Protein AF-A0A8T5E7L7-F1 (afdb_monomer)

Foldseek 3Di:
DLQVVVVVVVVVVVVQADDPPGDDDDDDDDPCVLVSCVVNVVVDDPVVVVVPPRD

Secondary structure (DSSP, 8-state):
-HHHHHHHHHHHHTTT--STT---------TTHHHHHHHTGGGS-HHHHTTS---

Mean predicted aligned error: 4.64 Å
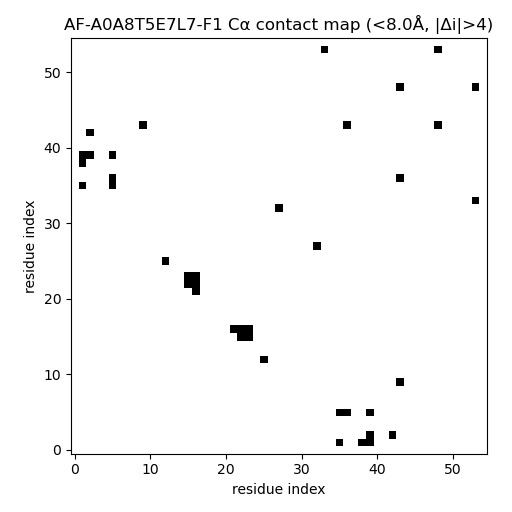
Structure (mmCIF, N/CA/C/O backbone):
data_AF-A0A8T5E7L7-F1
#
_entry.id   AF-A0A8T5E7L7-F1
#
loop_
_atom_site.group_PDB
_atom_site.id
_atom_site.type_symbol
_atom_site.label_atom_id
_atom_site.label_alt_id
_atom_site.label_comp_id
_atom_site.label_asym_id
_atom_site.label_entity_id
_atom_site.label_seq_id
_atom_site.pdbx_PDB_ins_code
_atom_site.Cartn_x
_atom_site.Cartn_y
_atom_site.Cartn_z
_atom_site.occupancy
_atom_site.B_iso_or_equiv
_atom_site.auth_seq_id
_atom_site.auth_comp_id
_atom_site.auth_asym_id
_atom_site.auth_atom_id
_atom_site.pdbx_PDB_model_num
ATOM 1 N N . TYR A 1 1 ? -7.300 10.706 10.099 1.00 73.44 1 TYR A N 1
ATOM 2 C CA . TYR A 1 1 ? -6.574 9.540 10.639 1.00 73.44 1 TYR A CA 1
ATOM 3 C C . TYR A 1 1 ? -6.381 8.444 9.592 1.00 73.44 1 TYR A C 1
ATOM 5 O O . TYR A 1 1 ? -5.242 8.239 9.207 1.00 73.44 1 TYR A O 1
ATOM 13 N N . SER A 1 2 ? -7.432 7.818 9.039 1.00 85.00 2 SER A N 1
ATOM 14 C CA . SER A 1 2 ? -7.291 6.743 8.027 1.00 85.00 2 SER A CA 1
ATOM 15 C C . SER A 1 2 ? -6.473 7.138 6.785 1.00 85.00 2 SER A C 1
ATOM 17 O O . SER A 1 2 ? -5.565 6.419 6.377 1.00 85.00 2 SER A O 1
ATOM 19 N N . SER A 1 3 ? -6.731 8.315 6.208 1.00 87.00 3 SER A N 1
ATOM 20 C CA . SER A 1 3 ? -5.983 8.799 5.039 1.00 87.00 3 SER A CA 1
ATOM 21 C C . SER A 1 3 ? -4.497 9.019 5.318 1.00 87.00 3 S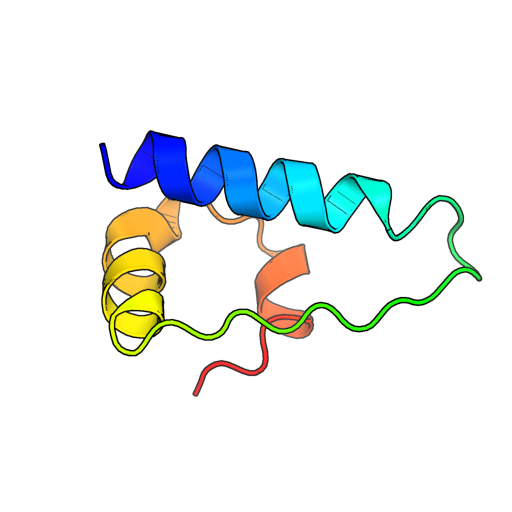ER A C 1
ATOM 23 O O . SER A 1 3 ? -3.664 8.673 4.490 1.00 87.00 3 SER A O 1
ATOM 25 N N . GLU A 1 4 ? -4.161 9.551 6.492 1.00 91.38 4 GLU A N 1
ATOM 26 C CA . GLU A 1 4 ? -2.782 9.792 6.915 1.00 91.38 4 GLU A CA 1
ATOM 27 C C . GLU A 1 4 ? -2.027 8.477 7.149 1.00 91.38 4 GLU A C 1
ATOM 29 O O . GLU A 1 4 ? -0.896 8.328 6.688 1.00 91.38 4 GLU A O 1
ATOM 34 N N . THR A 1 5 ? -2.663 7.498 7.804 1.00 90.94 5 THR A N 1
ATOM 35 C CA . THR A 1 5 ? -2.096 6.154 7.984 1.00 90.94 5 THR A CA 1
ATOM 36 C C . THR A 1 5 ? -1.815 5.500 6.637 1.00 90.94 5 THR A C 1
ATOM 38 O O . THR A 1 5 ? -0.701 5.034 6.409 1.00 90.94 5 THR A O 1
ATOM 41 N N . MET A 1 6 ? -2.781 5.530 5.714 1.00 91.06 6 MET A N 1
ATOM 42 C CA . MET A 1 6 ? -2.585 4.996 4.366 1.00 91.06 6 MET A CA 1
ATOM 43 C C . MET A 1 6 ? -1.439 5.713 3.638 1.00 91.06 6 MET A C 1
ATOM 45 O O . MET A 1 6 ? -0.590 5.065 3.032 1.00 91.06 6 MET A O 1
ATOM 49 N N . MET A 1 7 ? -1.346 7.039 3.754 1.00 91.69 7 MET A N 1
ATOM 50 C CA . MET A 1 7 ? -0.265 7.815 3.141 1.00 91.69 7 MET A CA 1
ATOM 51 C C . MET A 1 7 ? 1.113 7.395 3.665 1.00 91.69 7 MET A C 1
ATOM 53 O O . MET A 1 7 ? 2.039 7.221 2.877 1.00 91.69 7 MET A O 1
ATOM 57 N N . LYS A 1 8 ? 1.243 7.163 4.977 1.00 91.31 8 LYS A N 1
ATOM 58 C CA . LYS A 1 8 ? 2.486 6.669 5.591 1.00 91.31 8 LYS A CA 1
ATOM 59 C C . LYS A 1 8 ? 2.843 5.259 5.118 1.00 91.31 8 LYS A C 1
ATOM 61 O O . LYS A 1 8 ? 4.017 4.998 4.867 1.00 91.31 8 LYS A O 1
ATOM 66 N N . ILE A 1 9 ? 1.857 4.374 4.945 1.00 89.25 9 ILE A N 1
ATOM 67 C CA . ILE A 1 9 ? 2.077 3.022 4.402 1.00 89.25 9 ILE A CA 1
ATOM 68 C C . ILE A 1 9 ? 2.594 3.103 2.961 1.00 89.25 9 ILE A C 1
ATOM 70 O O . ILE A 1 9 ? 3.621 2.503 2.653 1.00 89.25 9 ILE A O 1
ATOM 74 N N . LEU A 1 10 ? 1.936 3.884 2.098 1.00 88.38 10 LEU A N 1
ATOM 75 C CA . LEU A 1 10 ? 2.343 4.057 0.698 1.00 88.38 10 LEU A CA 1
ATOM 76 C C . LEU A 1 10 ? 3.742 4.679 0.587 1.00 88.38 10 LEU A C 1
ATOM 78 O O . LEU A 1 10 ? 4.576 4.211 -0.185 1.00 88.38 10 LEU A O 1
ATOM 82 N N . GLN A 1 11 ? 4.032 5.695 1.402 1.00 89.06 11 GLN A N 1
ATOM 83 C CA . GLN A 1 11 ? 5.363 6.302 1.468 1.00 89.06 11 GLN A CA 1
ATOM 84 C C . GLN A 1 11 ? 6.426 5.318 1.967 1.00 89.06 11 GLN A C 1
ATOM 86 O O . GLN A 1 11 ? 7.558 5.356 1.491 1.00 89.06 11 GLN A O 1
ATOM 91 N N . GLY A 1 12 ? 6.085 4.444 2.918 1.00 88.62 12 GLY A N 1
ATOM 92 C CA . GLY A 1 12 ? 6.965 3.374 3.384 1.00 88.62 12 GLY A CA 1
ATOM 93 C C . GLY A 1 12 ? 7.256 2.356 2.283 1.00 88.62 12 GLY A C 1
ATOM 94 O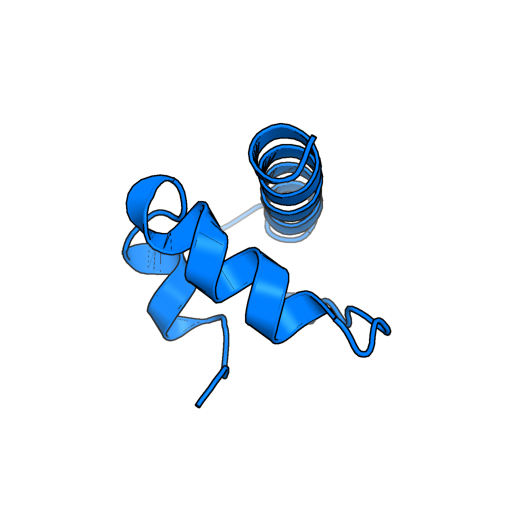 O . GLY A 1 12 ? 8.417 2.032 2.047 1.00 88.62 12 GLY A O 1
ATOM 95 N N . PHE A 1 13 ? 6.219 1.925 1.563 1.00 86.12 13 PHE A N 1
ATOM 96 C CA . PHE A 1 13 ? 6.335 0.997 0.438 1.00 86.12 13 PHE A CA 1
ATOM 97 C C . PHE A 1 13 ? 7.259 1.539 -0.662 1.00 86.12 13 PHE A C 1
ATOM 99 O O . PHE A 1 13 ? 8.185 0.853 -1.091 1.00 86.12 13 PHE A O 1
ATOM 106 N N . GLY A 1 14 ? 7.088 2.809 -1.047 1.00 84.38 14 GLY A N 1
ATOM 107 C CA . GLY A 1 14 ? 7.916 3.460 -2.068 1.00 84.38 14 GLY A CA 1
ATOM 108 C C . GLY A 1 14 ? 9.398 3.619 -1.701 1.00 84.38 14 GLY A C 1
ATOM 109 O O . GLY A 1 14 ? 10.206 3.916 -2.569 1.00 84.38 14 GLY A O 1
ATOM 110 N N . ARG A 1 15 ? 9.794 3.413 -0.437 1.00 85.25 15 ARG A N 1
ATOM 111 C CA . ARG A 1 15 ? 11.217 3.430 -0.036 1.00 85.25 15 ARG A CA 1
ATOM 112 C C . ARG A 1 15 ? 11.929 2.102 -0.281 1.00 85.25 15 ARG A C 1
ATOM 114 O O . ARG A 1 15 ? 13.165 2.076 -0.259 1.00 85.25 15 ARG A O 1
ATOM 121 N N . SER A 1 16 ? 11.166 1.025 -0.460 1.00 84.38 16 SER A N 1
ATOM 122 C CA . SER A 1 16 ? 11.681 -0.329 -0.659 1.00 84.38 16 SER A CA 1
ATOM 123 C C . SER A 1 16 ? 11.959 -0.666 -2.122 1.00 84.38 16 SER A C 1
ATOM 125 O O . SER A 1 16 ? 12.702 -1.607 -2.356 1.00 84.38 16 SER A O 1
ATOM 127 N N . ILE A 1 17 ? 11.407 0.089 -3.077 1.00 81.94 17 ILE A N 1
ATOM 128 C CA . ILE A 1 17 ? 11.674 -0.052 -4.515 1.00 81.94 17 ILE A CA 1
ATOM 129 C C . ILE A 1 17 ? 12.385 1.219 -4.981 1.00 81.94 17 ILE A C 1
ATOM 131 O O . ILE A 1 17 ? 11.829 2.310 -4.853 1.00 81.94 17 ILE A O 1
ATOM 135 N N . ARG A 1 18 ? 13.623 1.102 -5.476 1.00 81.44 18 ARG A N 1
ATOM 136 C CA . ARG A 1 18 ? 14.448 2.265 -5.875 1.00 81.44 18 ARG A CA 1
ATOM 137 C C . ARG A 1 18 ? 14.799 2.318 -7.361 1.00 81.44 18 ARG A C 1
ATOM 139 O O . ARG A 1 18 ? 15.373 3.311 -7.800 1.00 81.44 18 ARG A O 1
ATOM 146 N N . SER A 1 19 ? 14.466 1.275 -8.114 1.00 79.12 19 SER A N 1
ATO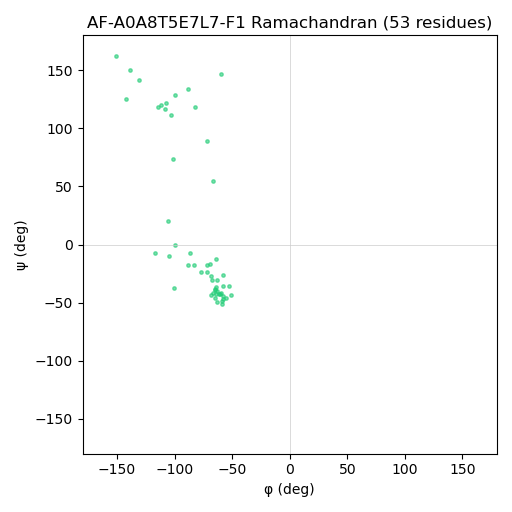M 147 C CA . SER A 1 19 ? 14.690 1.148 -9.557 1.00 79.12 19 SER A CA 1
ATOM 148 C C . SER A 1 19 ? 13.613 0.246 -10.166 1.00 79.12 19 SER A C 1
ATOM 150 O O . SER A 1 19 ? 12.967 -0.500 -9.436 1.00 79.12 19 SER A O 1
ATOM 152 N N . GLU A 1 20 ? 13.426 0.291 -11.485 1.00 78.50 20 GLU A N 1
ATOM 153 C CA . GLU A 1 20 ? 12.446 -0.547 -12.197 1.00 78.50 20 GLU A CA 1
ATOM 154 C C . GLU A 1 20 ? 12.753 -2.052 -12.084 1.00 78.50 20 GLU A C 1
ATOM 156 O O . GLU A 1 20 ? 11.832 -2.863 -12.027 1.00 78.50 20 GLU A O 1
ATOM 161 N N . ASP A 1 21 ? 14.034 -2.415 -11.973 1.00 84.06 21 ASP A N 1
ATOM 162 C CA . ASP A 1 21 ? 14.488 -3.803 -11.789 1.00 84.06 21 ASP A CA 1
ATOM 163 C C . ASP A 1 21 ? 14.514 -4.251 -10.314 1.00 84.06 21 ASP A C 1
ATOM 165 O O . ASP A 1 21 ? 14.788 -5.414 -10.007 1.00 84.06 21 ASP A O 1
ATOM 169 N N . ASP A 1 22 ? 14.277 -3.323 -9.384 1.0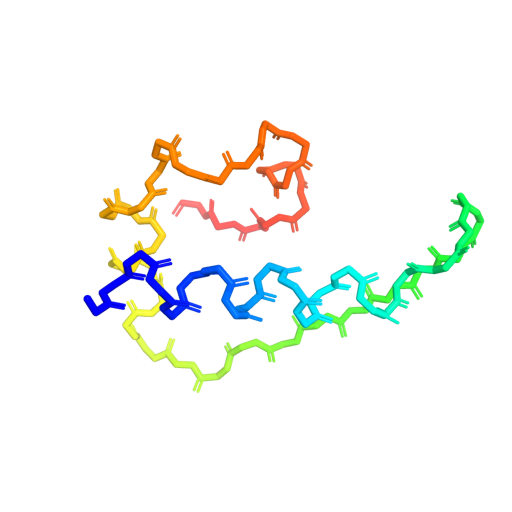0 81.44 22 ASP A N 1
ATOM 170 C CA . ASP A 1 22 ? 14.325 -3.579 -7.947 1.00 81.44 22 ASP A CA 1
ATOM 171 C C . ASP A 1 22 ? 12.957 -4.061 -7.453 1.00 81.44 22 ASP A C 1
ATOM 173 O O . ASP A 1 22 ? 11.917 -3.483 -7.775 1.00 81.44 22 ASP A O 1
ATOM 177 N N . TRP A 1 23 ? 12.936 -5.125 -6.653 1.00 82.88 23 TRP A N 1
ATOM 178 C CA . TRP A 1 23 ? 11.694 -5.700 -6.144 1.00 82.88 23 TRP A CA 1
ATOM 179 C C . TRP A 1 23 ? 11.765 -5.917 -4.638 1.00 82.88 23 TRP A C 1
ATOM 181 O O . TRP A 1 23 ? 12.766 -6.362 -4.081 1.00 82.88 23 TRP A O 1
ATOM 191 N N . ALA A 1 24 ? 10.645 -5.655 -3.968 1.00 83.88 24 ALA A N 1
ATOM 192 C CA . ALA A 1 24 ? 10.512 -5.844 -2.534 1.00 83.88 24 ALA A CA 1
ATOM 193 C C . ALA A 1 24 ? 9.156 -6.458 -2.183 1.00 83.88 24 ALA A C 1
ATOM 195 O O . ALA A 1 24 ? 8.150 -6.242 -2.861 1.00 83.88 24 ALA A O 1
ATOM 196 N N . ARG A 1 25 ? 9.119 -7.221 -1.086 1.00 84.69 25 ARG A N 1
ATOM 197 C CA . ARG A 1 25 ? 7.874 -7.686 -0.465 1.00 84.69 25 ARG A CA 1
ATOM 198 C C . ARG A 1 25 ? 7.698 -7.002 0.881 1.00 84.69 25 ARG A C 1
ATOM 200 O O . ARG A 1 25 ? 8.514 -7.189 1.779 1.00 84.69 25 ARG A O 1
ATOM 207 N N . THR A 1 26 ? 6.609 -6.260 1.028 1.00 85.19 26 THR A N 1
ATOM 208 C CA . THR A 1 26 ? 6.239 -5.594 2.279 1.00 85.19 26 THR A CA 1
ATOM 209 C C . THR A 1 26 ? 5.055 -6.319 2.900 1.00 85.19 26 THR A C 1
ATOM 211 O O . THR A 1 26 ? 4.002 -6.431 2.278 1.00 85.19 26 THR A O 1
ATOM 214 N N . TYR A 1 27 ? 5.221 -6.805 4.129 1.00 85.44 27 TYR A N 1
ATOM 215 C CA . TYR A 1 27 ? 4.143 -7.429 4.892 1.00 85.44 27 TYR A CA 1
ATOM 216 C C . TYR A 1 27 ? 3.573 -6.428 5.895 1.00 85.44 27 TYR A C 1
ATOM 218 O O . TYR A 1 27 ? 4.318 -5.830 6.670 1.00 85.44 27 TYR A O 1
ATOM 226 N N . VAL A 1 28 ? 2.251 -6.268 5.890 1.00 84.81 28 VAL A N 1
ATOM 227 C CA . VAL A 1 28 ? 1.512 -5.493 6.893 1.00 84.81 28 VAL A CA 1
ATOM 228 C C . VAL A 1 28 ? 0.744 -6.484 7.760 1.00 84.81 28 VAL A C 1
ATOM 230 O O . VAL A 1 28 ? -0.108 -7.212 7.258 1.00 84.81 28 VAL A O 1
ATOM 233 N N . ILE A 1 29 ? 1.072 -6.542 9.050 1.00 88.31 29 ILE A N 1
ATOM 234 C CA . ILE A 1 29 ? 0.479 -7.487 10.007 1.00 88.31 29 ILE A CA 1
ATOM 235 C C . ILE A 1 29 ? -0.568 -6.732 10.832 1.00 88.31 29 ILE A C 1
ATOM 237 O O . ILE A 1 29 ? -0.331 -6.367 11.979 1.00 88.31 29 ILE A O 1
ATOM 241 N N . ASP A 1 30 ? -1.709 -6.442 10.209 1.00 85.88 30 ASP A N 1
ATOM 242 C CA . ASP A 1 30 ? -2.830 -5.738 10.838 1.00 85.88 30 ASP A CA 1
ATOM 243 C C . ASP A 1 30 ? -4.153 -6.336 10.341 1.00 85.88 30 ASP A C 1
ATOM 245 O O . ASP A 1 30 ? -4.398 -6.412 9.136 1.00 85.88 30 ASP A O 1
ATOM 249 N N . SER A 1 31 ? -5.015 -6.774 11.262 1.00 87.81 31 SER A N 1
ATOM 250 C CA . SER A 1 31 ? -6.306 -7.395 10.933 1.00 87.81 31 SER A CA 1
ATOM 251 C C . SER A 1 31 ? -7.316 -6.414 10.329 1.00 87.81 31 SER A C 1
ATOM 253 O O . SER A 1 31 ? -8.290 -6.833 9.706 1.00 87.81 31 SER A O 1
ATOM 255 N N . THR A 1 32 ? -7.091 -5.109 10.479 1.00 89.25 32 THR A N 1
ATOM 256 C CA . THR A 1 32 ? -7.986 -4.041 10.019 1.00 89.25 32 THR A CA 1
ATOM 257 C C . THR A 1 32 ? -7.555 -3.413 8.692 1.00 89.25 32 THR A C 1
ATOM 259 O O . THR A 1 32 ? -8.264 -2.551 8.164 1.00 89.25 32 THR A O 1
ATOM 262 N N . ILE A 1 33 ? -6.442 -3.867 8.100 1.00 87.31 33 ILE A N 1
ATOM 263 C CA . ILE A 1 33 ? -5.861 -3.265 6.890 1.00 87.31 33 ILE A CA 1
ATOM 264 C C . ILE A 1 33 ? -6.834 -3.233 5.705 1.00 87.31 33 ILE A C 1
ATOM 266 O O . ILE A 1 33 ? -6.885 -2.247 4.973 1.00 87.31 33 ILE A O 1
ATOM 270 N N . ASN A 1 34 ? -7.678 -4.256 5.562 1.00 86.25 34 ASN A N 1
ATOM 271 C CA . ASN A 1 34 ? -8.679 -4.320 4.495 1.00 86.25 34 ASN A CA 1
ATOM 272 C C . ASN A 1 34 ? -9.731 -3.211 4.634 1.00 86.25 34 ASN A C 1
ATOM 274 O O . ASN A 1 34 ? -10.111 -2.580 3.648 1.00 86.25 34 ASN A O 1
ATOM 278 N N . ASN A 1 35 ? -10.159 -2.910 5.865 1.00 89.31 35 ASN A N 1
ATOM 279 C CA . ASN A 1 35 ? -11.086 -1.808 6.126 1.00 89.31 35 ASN A CA 1
ATOM 280 C C . ASN A 1 35 ? -10.434 -0.461 5.814 1.00 89.31 35 ASN A C 1
ATOM 282 O O . ASN A 1 35 ? -11.075 0.394 5.204 1.00 89.31 35 ASN A O 1
ATOM 286 N N . LEU A 1 36 ? -9.161 -0.291 6.185 1.00 89.38 36 LEU A N 1
ATOM 287 C CA . LEU A 1 36 ? -8.402 0.916 5.872 1.00 89.38 36 LEU A CA 1
ATOM 288 C C . LEU A 1 36 ? -8.328 1.135 4.356 1.00 89.38 36 LEU A C 1
ATOM 290 O O . LEU A 1 36 ? -8.711 2.198 3.879 1.00 89.38 36 LEU A O 1
ATOM 294 N N . VAL A 1 37 ? -7.921 0.110 3.602 1.00 87.75 37 VAL A N 1
ATOM 295 C CA . VAL A 1 37 ? -7.814 0.143 2.134 1.00 87.75 37 VAL A CA 1
ATOM 296 C C . VAL A 1 37 ? -9.151 0.485 1.477 1.00 87.75 37 VAL A C 1
ATOM 298 O O . VAL A 1 37 ? -9.193 1.351 0.601 1.00 87.75 37 VAL A O 1
ATOM 301 N N . ASN A 1 38 ? -10.247 -0.124 1.935 1.00 87.75 38 ASN A N 1
ATOM 302 C CA . ASN A 1 38 ? -11.588 0.151 1.420 1.00 87.75 38 ASN A CA 1
ATOM 303 C C . ASN A 1 38 ? -12.033 1.596 1.691 1.00 87.75 38 ASN A C 1
ATOM 305 O O . ASN A 1 38 ? -12.556 2.256 0.794 1.00 87.75 38 ASN A O 1
ATOM 309 N N . GLN A 1 39 ? -11.777 2.120 2.892 1.00 90.69 39 GLN A N 1
ATOM 310 C CA . GLN A 1 39 ? -12.096 3.508 3.250 1.00 90.69 39 GLN A CA 1
ATOM 311 C C . GLN A 1 39 ? -11.253 4.528 2.478 1.00 90.69 39 GLN A C 1
ATOM 313 O O . GLN A 1 39 ? -11.708 5.639 2.211 1.00 90.69 39 GLN A O 1
ATOM 318 N N . THR A 1 40 ? -10.019 4.171 2.117 1.00 88.88 40 THR A N 1
ATOM 319 C CA . THR A 1 40 ? -9.065 5.065 1.449 1.00 88.88 40 THR A CA 1
AT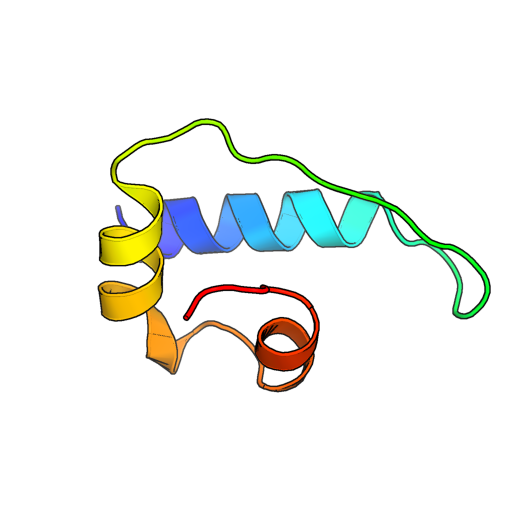OM 320 C C . THR A 1 40 ? -8.887 4.754 -0.035 1.00 88.88 40 THR A C 1
ATOM 322 O O . THR A 1 40 ? -7.897 5.171 -0.634 1.00 88.88 40 THR A O 1
ATOM 325 N N . ARG A 1 41 ? -9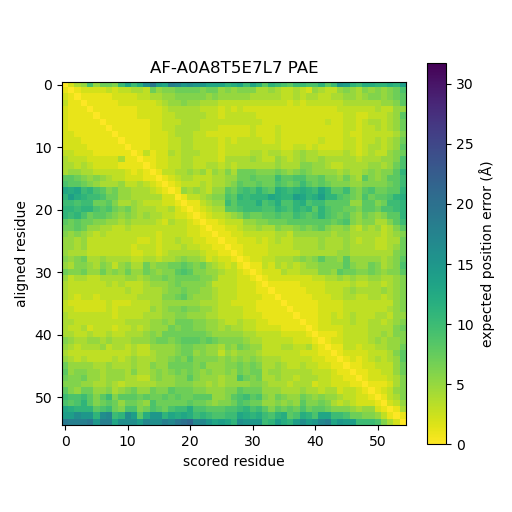.833 4.047 -0.662 1.00 86.50 41 ARG A N 1
ATOM 326 C CA . ARG A 1 41 ? -9.720 3.600 -2.061 1.00 86.50 41 ARG A CA 1
ATOM 327 C C . ARG A 1 41 ? -9.383 4.741 -3.031 1.00 86.50 41 ARG A C 1
ATOM 329 O O . ARG A 1 41 ? -8.606 4.558 -3.960 1.00 86.50 41 ARG A O 1
ATOM 336 N N . ASN A 1 42 ? -9.916 5.932 -2.762 1.00 87.00 42 ASN A N 1
ATOM 337 C CA . ASN A 1 42 ? -9.775 7.119 -3.609 1.00 87.00 42 ASN A CA 1
ATOM 338 C C . ASN A 1 42 ? -8.372 7.752 -3.585 1.00 87.00 42 ASN A C 1
ATOM 340 O O . ASN A 1 42 ? -8.064 8.546 -4.468 1.00 87.00 42 ASN A O 1
ATOM 344 N N . ILE A 1 43 ? -7.539 7.441 -2.585 1.00 87.50 43 ILE A N 1
ATOM 345 C CA . ILE A 1 43 ? -6.184 8.009 -2.447 1.00 87.50 43 ILE A CA 1
ATOM 346 C C . ILE A 1 43 ? -5.077 7.018 -2.819 1.00 87.50 43 ILE A C 1
ATOM 348 O O . ILE A 1 43 ? -3.920 7.416 -2.925 1.00 87.50 43 ILE A O 1
ATOM 352 N N . VAL A 1 44 ? -5.411 5.740 -3.017 1.00 85.62 44 VAL A N 1
ATOM 353 C CA . VAL A 1 44 ? -4.452 4.715 -3.441 1.00 85.62 44 VAL A CA 1
ATOM 354 C C . VAL A 1 44 ? -4.287 4.797 -4.964 1.00 85.62 44 VAL A C 1
ATOM 356 O O . VAL A 1 44 ? -5.270 4.593 -5.688 1.00 85.62 44 VAL A O 1
ATOM 359 N N . PRO A 1 45 ? -3.077 5.081 -5.485 1.00 84.81 45 PRO A N 1
ATOM 360 C CA . PRO A 1 45 ? -2.850 5.164 -6.925 1.00 84.81 45 PRO A CA 1
ATOM 361 C C . PRO A 1 45 ? -3.181 3.847 -7.633 1.00 84.81 45 PRO A C 1
ATOM 363 O O . PRO A 1 45 ? -2.936 2.772 -7.089 1.00 84.81 45 PRO A O 1
ATOM 366 N N . LYS A 1 46 ? -3.675 3.922 -8.878 1.00 82.75 46 LYS A N 1
ATOM 367 C CA . LYS A 1 46 ? -4.080 2.739 -9.663 1.00 82.75 46 LYS A CA 1
ATOM 368 C C . LYS A 1 46 ? -3.003 1.647 -9.715 1.00 82.75 46 LYS A C 1
ATOM 370 O O . LYS A 1 46 ? -3.315 0.492 -9.466 1.00 82.75 46 LYS A O 1
ATOM 375 N N . ALA A 1 47 ? -1.749 2.044 -9.923 1.00 79.25 47 ALA A N 1
ATOM 376 C CA . ALA A 1 47 ? -0.603 1.138 -9.991 1.00 79.25 47 ALA A CA 1
ATOM 377 C C . ALA A 1 47 ? -0.401 0.285 -8.727 1.00 79.25 47 ALA A C 1
ATOM 379 O O . ALA A 1 47 ? 0.162 -0.796 -8.811 1.00 79.25 47 ALA A O 1
ATOM 380 N N . TYR A 1 48 ? -0.858 0.740 -7.556 1.00 79.31 48 TYR A N 1
ATOM 381 C CA . TYR A 1 48 ? -0.721 -0.026 -6.317 1.00 79.31 48 TYR A CA 1
ATOM 382 C C . TYR A 1 48 ? -1.731 -1.172 -6.222 1.00 79.31 48 TYR A C 1
ATOM 384 O O . TYR A 1 48 ? -1.453 -2.144 -5.527 1.00 79.31 48 TYR A O 1
ATOM 392 N N . TRP A 1 49 ? -2.870 -1.106 -6.919 1.00 82.25 49 TRP A N 1
ATOM 393 C CA . TRP A 1 49 ? -3.878 -2.174 -6.878 1.00 82.25 49 TRP A CA 1
ATOM 394 C C . TRP A 1 49 ? -3.399 -3.467 -7.538 1.00 82.25 49 TRP A C 1
ATOM 396 O O . TRP A 1 49 ? -3.815 -4.539 -7.118 1.00 82.25 49 TRP A O 1
ATOM 406 N N . ASP A 1 50 ? -2.477 -3.378 -8.496 1.00 77.69 50 ASP A N 1
ATOM 407 C CA . ASP A 1 50 ? -1.869 -4.556 -9.125 1.00 77.69 50 ASP A CA 1
ATOM 408 C C . ASP A 1 5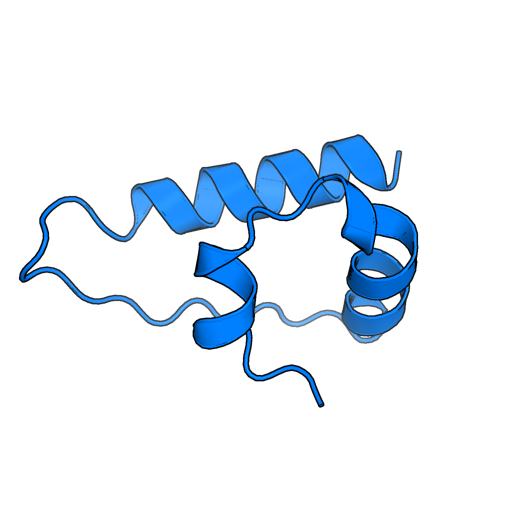0 ? -0.901 -5.284 -8.170 1.00 77.69 50 ASP A C 1
ATOM 410 O O . ASP A 1 50 ? -0.638 -6.479 -8.309 1.00 77.69 50 ASP A O 1
ATOM 414 N N . VAL A 1 51 ? -0.375 -4.565 -7.171 1.00 75.81 51 VAL A N 1
ATOM 415 C CA . VAL A 1 51 ? 0.649 -5.058 -6.233 1.00 75.81 51 VAL A CA 1
ATOM 416 C C . VAL A 1 51 ? 0.042 -5.474 -4.897 1.00 75.81 51 VAL A C 1
ATOM 418 O O . VAL A 1 51 ? 0.458 -6.460 -4.282 1.00 75.81 51 VAL A O 1
ATOM 421 N N . LEU A 1 52 ? -0.959 -4.720 -4.443 1.00 74.94 52 LEU A N 1
ATOM 422 C CA . LEU A 1 52 ? -1.768 -5.013 -3.275 1.00 74.94 52 LEU A CA 1
ATOM 423 C C . LEU A 1 52 ? -2.683 -6.187 -3.631 1.00 74.94 52 LEU A C 1
ATOM 425 O O . LEU A 1 52 ? -3.791 -5.996 -4.112 1.00 74.94 52 LEU A O 1
ATOM 429 N N . LYS A 1 53 ? -2.206 -7.413 -3.401 1.00 70.12 53 LYS A N 1
ATOM 430 C CA . LYS A 1 53 ? -2.955 -8.674 -3.568 1.00 70.12 53 LYS A CA 1
ATOM 431 C C . LYS A 1 53 ? -4.104 -8.807 -2.554 1.00 70.12 53 LYS A C 1
ATOM 433 O O . LYS A 1 53 ? -4.156 -9.764 -1.786 1.00 70.12 53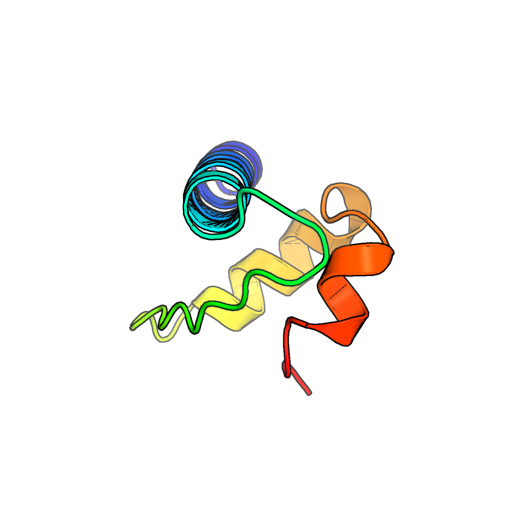 LYS A O 1
ATOM 438 N N . ILE A 1 54 ? -4.979 -7.814 -2.504 1.00 66.88 54 ILE A N 1
ATOM 439 C CA . ILE A 1 54 ? -6.109 -7.697 -1.592 1.00 66.88 54 ILE A CA 1
ATOM 440 C C . ILE A 1 54 ? -7.348 -8.050 -2.418 1.00 66.88 54 ILE A C 1
ATOM 442 O O . ILE A 1 54 ? -7.663 -7.333 -3.367 1.00 66.88 54 ILE A O 1
ATOM 446 N N . SER A 1 55 ? -7.982 -9.189 -2.112 1.00 54.44 55 SER A N 1
ATOM 447 C CA . SER A 1 55 ? -9.209 -9.648 -2.784 1.00 54.44 55 SER A CA 1
ATOM 448 C C . SER A 1 55 ? -10.453 -8.993 -2.207 1.00 54.44 55 SER A C 1
ATOM 450 O O . SER A 1 55 ? -10.543 -8.987 -0.956 1.00 54.44 55 SER A O 1
#

pLDDT: mean 84.07, std 6.64, range [54.44, 91.69]

Solvent-accessible surface area (backbone atoms only — not comparable to full-atom values): 3703 Å² total; per-residue (Å²): 107,69,65,58,54,51,49,53,51,53,56,55,56,58,71,61,40,88,51,93,91,45,78,70,87,84,86,78,95,56,98,58,50,67,59,49,51,65,76,36,51,90,76,54,57,74,79,51,60,83,69,50,88,73,132

Sequence (55 aa):
YSSETMMKILQGFGRSIRSEDDWARTYVIDSTINNLVNQTRNIVPKAYWDVLKIS

Radius of gyration: 11.36 Å; Cα contacts (8 Å, |Δi|>4): 20; chains: 1; bounding box: 27×19×23 Å